Protein AF-A0A5N6XPJ0-F1 (afdb_monomer_lite)

Secondary structure (DSSP, 8-state):
--TT--------S-----------GGGHHHHHHHHHHHHHSTTSSS----HHHHHHHHHHHHHHHHHS-HHHHHHHHHHTHHHHSS---TT--HHHHHHHHHHHHHHHHHHHHHTTS--

Sequence (119 aa):
MPPSCPHAVFTPDDSLVVGGHFYTSAHLPSTLEGLSLLEEKQGISNESLEDSHYMTLAQILDSYDTVATPEEVKRAWATCYLFLDSPTKPQLPESRTIFINSLKDFNKRAAESFSQEPE

pLDDT: mean 87.57, std 10.41, range [47.31, 97.19]

Radius of gyration: 16.25 Å; chains: 1; bounding box: 34×29×54 Å

Structure (mmCIF, N/CA/C/O backbone):
data_AF-A0A5N6XPJ0-F1
#
_entry.id   AF-A0A5N6XPJ0-F1
#
loop_
_atom_site.group_PDB
_atom_site.id
_atom_site.type_symbol
_atom_site.label_atom_id
_atom_site.label_alt_id
_atom_site.label_comp_id
_atom_site.label_asym_id
_atom_site.label_entity_id
_atom_site.label_seq_id
_atom_site.pdbx_PDB_ins_code
_atom_site.Cartn_x
_atom_site.Cartn_y
_atom_site.Cartn_z
_atom_site.occupancy
_atom_site.B_iso_or_equiv
_atom_site.auth_seq_id
_atom_site.auth_comp_id
_atom_site.auth_asym_id
_atom_site.auth_atom_id
_atom_site.pdbx_PDB_model_num
ATOM 1 N N . MET A 1 1 ? 2.028 -8.821 -12.264 1.00 83.69 1 MET A N 1
ATOM 2 C CA . MET A 1 1 ? 2.788 -9.664 -11.315 1.00 83.69 1 MET A CA 1
ATOM 3 C C . MET A 1 1 ? 2.301 -9.370 -9.907 1.00 83.69 1 MET A C 1
ATOM 5 O O . MET A 1 1 ? 1.810 -8.263 -9.717 1.00 83.69 1 MET A O 1
ATOM 9 N N . PRO A 1 2 ? 2.386 -10.315 -8.953 1.00 85.19 2 PRO A N 1
ATOM 10 C CA . PRO A 1 2 ? 2.071 -10.024 -7.556 1.00 85.19 2 PRO A CA 1
ATOM 11 C C . PRO A 1 2 ? 2.960 -8.892 -7.015 1.00 85.19 2 PRO A C 1
ATOM 13 O O . PRO A 1 2 ? 4.103 -8.776 -7.478 1.00 85.19 2 PRO A O 1
ATOM 16 N N . PRO A 1 3 ? 2.479 -8.081 -6.053 1.00 86.25 3 PRO A N 1
ATOM 17 C CA . PRO A 1 3 ? 3.279 -7.011 -5.465 1.00 86.25 3 PRO A CA 1
ATOM 18 C C . PRO A 1 3 ? 4.608 -7.532 -4.922 1.00 86.25 3 PRO A C 1
ATOM 20 O O . PRO A 1 3 ? 4.655 -8.587 -4.290 1.00 86.25 3 PRO A O 1
ATOM 23 N N . SER A 1 4 ? 5.684 -6.800 -5.213 1.00 84.62 4 SER A N 1
ATOM 24 C CA . SER A 1 4 ? 7.039 -7.052 -4.698 1.00 84.62 4 SER A CA 1
ATOM 25 C C . SER A 1 4 ? 7.609 -8.447 -4.958 1.00 84.62 4 SER A C 1
ATOM 27 O O . SER A 1 4 ? 8.580 -8.848 -4.322 1.00 84.62 4 SER A O 1
ATOM 29 N N . CYS A 1 5 ? 7.054 -9.178 -5.927 1.00 87.19 5 CYS A N 1
ATOM 30 C CA . CYS A 1 5 ? 7.599 -10.449 -6.380 1.00 87.19 5 CYS A CA 1
ATOM 31 C C . CYS A 1 5 ? 8.977 -10.217 -7.034 1.00 87.19 5 CYS A C 1
ATOM 33 O O . CYS A 1 5 ? 9.035 -9.540 -8.068 1.00 87.19 5 CYS A O 1
ATOM 35 N N . PRO A 1 6 ? 10.084 -10.754 -6.479 1.00 86.62 6 PRO A N 1
ATOM 36 C CA . PRO A 1 6 ? 11.410 -10.572 -7.059 1.00 86.62 6 PRO A CA 1
ATOM 37 C C . PRO A 1 6 ? 11.478 -11.194 -8.451 1.00 86.62 6 PRO A C 1
ATOM 39 O O . PRO A 1 6 ? 11.100 -12.351 -8.639 1.00 86.62 6 PRO A O 1
ATOM 42 N N . HIS A 1 7 ? 11.971 -10.438 -9.427 1.00 87.50 7 HIS A N 1
ATOM 43 C CA . HIS A 1 7 ? 12.098 -10.924 -10.793 1.00 87.50 7 HIS A CA 1
ATOM 44 C C . HIS A 1 7 ? 13.226 -10.236 -11.549 1.00 87.50 7 HIS A C 1
ATOM 46 O O . HIS A 1 7 ? 13.592 -9.098 -11.271 1.00 87.50 7 HIS A O 1
ATOM 52 N N . ALA A 1 8 ? 13.754 -10.958 -12.532 1.00 89.62 8 ALA A N 1
ATOM 53 C CA . ALA A 1 8 ? 14.675 -10.453 -13.531 1.00 89.62 8 ALA A CA 1
ATOM 54 C C . ALA A 1 8 ? 14.126 -10.837 -14.904 1.00 89.62 8 ALA A C 1
ATOM 56 O O . ALA A 1 8 ? 13.594 -11.935 -15.079 1.00 89.62 8 ALA A O 1
ATOM 57 N N . VAL A 1 9 ? 14.240 -9.930 -15.867 1.00 90.31 9 VAL A N 1
ATOM 58 C CA . VAL A 1 9 ? 13.725 -10.135 -17.221 1.00 90.31 9 VAL A CA 1
ATOM 59 C C . VAL A 1 9 ? 14.901 -10.140 -18.181 1.00 90.31 9 VAL A C 1
ATOM 61 O O . VAL A 1 9 ? 15.694 -9.201 -18.206 1.00 90.31 9 VAL A O 1
ATOM 64 N N . PHE A 1 10 ? 15.011 -11.213 -18.959 1.00 94.12 10 PHE A N 1
ATOM 65 C CA . PHE A 1 10 ? 15.923 -11.303 -20.089 1.00 94.12 10 PHE A CA 1
ATOM 66 C C . PHE A 1 10 ? 15.104 -11.226 -21.375 1.00 94.12 10 PHE A C 1
ATOM 68 O O . PHE A 1 10 ? 14.153 -11.989 -21.545 1.00 94.12 10 PHE A O 1
ATOM 75 N N . THR A 1 11 ? 15.477 -10.308 -22.262 1.00 95.31 11 THR A N 1
ATOM 76 C CA . THR A 1 11 ? 14.783 -10.062 -23.529 1.00 95.31 11 THR A CA 1
ATOM 77 C C . THR A 1 11 ? 15.691 -10.535 -24.672 1.00 95.31 11 THR A C 1
ATOM 79 O O . THR A 1 11 ? 16.597 -9.792 -25.044 1.00 95.31 11 THR A O 1
ATOM 82 N N . PRO A 1 12 ? 15.532 -11.781 -25.171 1.00 96.25 12 PRO A N 1
ATOM 83 C CA . PRO A 1 12 ? 16.446 -12.370 -26.158 1.00 96.25 12 PRO A CA 1
ATOM 84 C C . PRO A 1 12 ? 16.291 -11.795 -27.572 1.00 96.25 12 PRO A C 1
ATOM 86 O O . PRO A 1 12 ? 17.259 -11.793 -28.326 1.00 96.25 12 PRO A O 1
ATOM 89 N N . ASP A 1 13 ? 15.096 -11.312 -27.910 1.00 97.19 13 ASP A N 1
ATOM 90 C CA . ASP A 1 13 ? 14.736 -10.791 -29.229 1.00 97.19 13 ASP A CA 1
ATOM 91 C C . ASP A 1 13 ? 14.239 -9.345 -29.116 1.00 97.19 13 ASP A C 1
ATOM 93 O O . ASP A 1 13 ? 13.647 -8.962 -28.099 1.00 97.19 13 ASP A O 1
ATOM 97 N N . ASP A 1 14 ? 14.409 -8.553 -30.178 1.00 96.19 14 ASP A N 1
ATOM 98 C CA . ASP A 1 14 ? 13.891 -7.184 -30.245 1.00 96.19 14 ASP A CA 1
ATOM 99 C C . ASP A 1 14 ? 12.383 -7.162 -29.956 1.00 96.19 14 ASP A C 1
ATOM 101 O O . ASP A 1 14 ? 11.572 -7.742 -30.680 1.00 96.19 14 ASP A O 1
ATOM 105 N N . SER A 1 15 ? 12.008 -6.491 -28.867 1.00 95.88 15 SER A N 1
ATOM 106 C CA . SER A 1 15 ? 10.651 -6.518 -28.322 1.00 95.88 15 SER A CA 1
ATOM 107 C C . SER A 1 15 ? 10.162 -5.111 -27.991 1.00 95.88 15 SER A C 1
ATOM 109 O O . SER A 1 15 ? 10.877 -4.324 -27.373 1.00 95.88 15 SER A O 1
ATOM 111 N N . LEU A 1 16 ? 8.908 -4.818 -28.341 1.00 96.31 16 LEU A N 1
ATOM 112 C CA . LEU A 1 16 ? 8.175 -3.647 -27.861 1.00 96.31 16 LEU A CA 1
ATOM 113 C C . LEU A 1 16 ? 7.101 -4.116 -26.876 1.00 96.31 16 LEU A C 1
ATOM 115 O O . LEU A 1 16 ? 6.235 -4.909 -27.239 1.00 96.31 16 LEU A O 1
ATOM 119 N N . VAL A 1 17 ? 7.150 -3.623 -25.638 1.00 92.31 17 VAL A N 1
ATOM 120 C CA . VAL A 1 17 ? 6.247 -4.045 -24.558 1.00 92.31 17 VAL A CA 1
ATOM 121 C C . VAL A 1 17 ? 5.530 -2.832 -23.977 1.00 92.31 17 VAL A C 1
ATOM 123 O O . VAL A 1 17 ? 6.143 -1.793 -23.746 1.00 92.31 17 VAL A O 1
ATOM 126 N N . VAL A 1 18 ? 4.230 -2.981 -23.717 1.00 92.56 18 VAL A N 1
ATOM 127 C CA . VAL A 1 18 ? 3.427 -2.016 -22.958 1.00 92.56 18 VAL A CA 1
ATOM 128 C C . VAL A 1 18 ? 3.098 -2.638 -21.609 1.00 92.56 18 VAL A C 1
ATOM 130 O O . VAL A 1 18 ? 2.592 -3.758 -21.545 1.00 92.56 18 VAL A O 1
ATOM 133 N N . GLY A 1 19 ? 3.392 -1.916 -20.533 1.00 89.12 19 GLY A N 1
ATOM 134 C CA . GLY A 1 19 ? 3.168 -2.365 -19.165 1.00 89.12 19 GLY A CA 1
ATOM 135 C C . GLY A 1 19 ? 2.770 -1.212 -18.253 1.00 89.12 19 GLY A C 1
ATOM 136 O O . GLY A 1 19 ? 2.790 -0.050 -18.654 1.00 89.12 19 GLY A O 1
ATOM 137 N N . GLY A 1 20 ? 2.397 -1.552 -17.023 1.00 85.81 20 GLY A N 1
ATOM 138 C CA . GLY A 1 20 ? 2.034 -0.589 -15.994 1.00 85.81 20 GLY A CA 1
ATOM 139 C C . GLY A 1 20 ? 1.938 -1.241 -14.620 1.00 85.81 20 GLY A C 1
ATOM 140 O O . GLY A 1 20 ? 2.041 -2.466 -14.481 1.00 85.81 20 GLY A O 1
ATOM 141 N N . HIS A 1 21 ? 1.745 -0.408 -13.605 1.00 84.75 21 HIS A N 1
ATOM 142 C CA . HIS A 1 21 ? 1.538 -0.826 -12.224 1.00 84.75 21 HIS A CA 1
ATOM 143 C C . HIS A 1 21 ? 0.125 -0.449 -11.792 1.00 84.75 21 HIS A C 1
ATOM 145 O O . HIS A 1 21 ? -0.424 0.565 -12.220 1.00 84.75 21 HIS A O 1
ATOM 151 N N . PHE A 1 22 ? -0.485 -1.300 -10.976 1.00 88.56 22 PHE A N 1
ATOM 152 C CA . PHE A 1 22 ? -1.781 -1.034 -10.374 1.00 88.56 22 PHE A CA 1
ATOM 153 C C . PHE A 1 22 ? -1.803 -1.620 -8.968 1.00 88.56 22 PHE A C 1
ATOM 155 O O . PHE A 1 22 ? -1.213 -2.669 -8.706 1.00 88.56 22 PHE A O 1
ATOM 162 N N . TYR A 1 23 ? -2.509 -0.938 -8.076 1.00 90.38 23 TYR A N 1
ATOM 163 C CA . TYR A 1 23 ? -2.687 -1.356 -6.694 1.00 90.38 23 TYR A CA 1
ATOM 164 C C . TYR A 1 23 ? -4.126 -1.813 -6.485 1.00 90.38 23 TYR A C 1
ATOM 166 O O . TYR A 1 23 ? -5.058 -1.292 -7.095 1.00 90.38 23 TYR A O 1
ATOM 174 N N . THR A 1 24 ? -4.309 -2.813 -5.629 1.00 90.50 24 THR A N 1
ATOM 175 C CA . THR A 1 24 ? -5.626 -3.390 -5.343 1.00 90.50 24 THR A CA 1
ATOM 176 C C . THR A 1 24 ? -5.766 -3.632 -3.856 1.00 90.50 24 THR A C 1
ATOM 178 O O . THR A 1 24 ? -4.813 -4.116 -3.242 1.00 90.50 24 THR A O 1
ATOM 181 N N . SER A 1 25 ? -6.966 -3.436 -3.312 1.00 90.88 25 SER A N 1
ATOM 182 C CA . SER A 1 25 ? -7.277 -3.751 -1.915 1.00 90.88 25 SER A CA 1
ATOM 183 C C . SER A 1 25 ? -6.897 -5.193 -1.555 1.00 90.88 25 SER A C 1
ATOM 185 O O . SER A 1 25 ? -6.199 -5.407 -0.574 1.00 90.88 25 SER A O 1
ATOM 187 N N . ALA A 1 26 ? -7.211 -6.177 -2.404 1.00 89.69 26 ALA A N 1
ATOM 188 C CA . ALA A 1 26 ? -6.922 -7.596 -2.144 1.00 89.69 26 ALA A CA 1
ATOM 189 C C . ALA A 1 26 ? -5.442 -7.916 -1.833 1.00 89.69 26 ALA A C 1
ATOM 191 O O . ALA A 1 26 ? -5.145 -8.928 -1.203 1.00 89.69 26 ALA A O 1
ATOM 192 N N . HIS A 1 27 ? -4.509 -7.058 -2.258 1.00 91.94 27 HIS A N 1
ATOM 193 C CA . HIS A 1 27 ? -3.077 -7.235 -2.023 1.00 91.94 27 HIS A CA 1
ATOM 194 C C . HIS A 1 27 ? -2.468 -6.122 -1.163 1.00 91.94 27 HIS A C 1
ATOM 196 O O . HIS A 1 27 ? -1.245 -5.967 -1.153 1.00 91.94 27 HIS A O 1
ATOM 202 N N . LEU A 1 28 ? -3.287 -5.340 -0.453 1.00 93.38 28 LEU A N 1
ATOM 203 C CA . LEU A 1 28 ? -2.813 -4.217 0.352 1.00 93.38 28 LEU A CA 1
ATOM 204 C C . LEU A 1 28 ? -1.730 -4.627 1.369 1.00 93.38 28 LEU A C 1
ATOM 206 O O . LEU A 1 28 ? -0.694 -3.969 1.366 1.00 93.38 28 LEU A O 1
ATOM 210 N N . PRO A 1 29 ? -1.862 -5.720 2.155 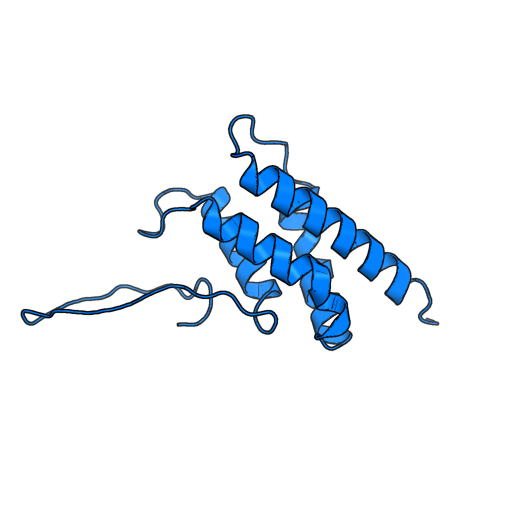1.00 92.19 29 PRO A N 1
ATOM 211 C CA . PRO A 1 29 ? -0.821 -6.102 3.116 1.00 92.19 29 PRO A CA 1
ATOM 212 C C . PRO A 1 29 ? 0.546 -6.339 2.456 1.00 92.19 29 PRO A C 1
ATOM 214 O O . PRO A 1 29 ? 1.533 -5.711 2.825 1.00 92.19 29 PRO A O 1
ATOM 217 N N . SER A 1 30 ? 0.599 -7.169 1.408 1.00 92.44 30 SER A N 1
ATOM 218 C CA . SER A 1 30 ? 1.849 -7.451 0.685 1.00 92.44 30 SER A CA 1
ATOM 219 C C . SER A 1 30 ? 2.397 -6.222 -0.041 1.00 92.44 30 SER A C 1
ATOM 221 O O . SER A 1 30 ? 3.606 -6.067 -0.189 1.00 92.44 30 SER A O 1
ATOM 223 N N . THR A 1 31 ? 1.516 -5.321 -0.478 1.00 94.06 31 THR A N 1
ATOM 224 C CA . THR A 1 31 ? 1.914 -4.039 -1.069 1.00 94.06 31 THR A CA 1
ATOM 225 C C . THR A 1 31 ? 2.584 -3.135 -0.035 1.00 94.06 31 THR A C 1
ATOM 227 O O . THR A 1 31 ? 3.594 -2.510 -0.344 1.00 94.06 31 THR A O 1
ATOM 230 N N . LEU A 1 32 ? 2.061 -3.082 1.194 1.00 94.06 32 LEU A N 1
ATOM 231 C CA . LEU A 1 32 ? 2.629 -2.304 2.298 1.00 94.06 32 LEU A CA 1
ATOM 232 C C . LEU A 1 32 ? 3.997 -2.851 2.737 1.00 94.06 32 LEU A C 1
ATOM 234 O O . LEU A 1 32 ? 4.939 -2.078 2.907 1.00 94.06 32 LEU A O 1
ATOM 238 N N . GLU A 1 33 ? 4.141 -4.172 2.849 1.00 92.44 33 GLU A N 1
ATOM 239 C CA . GLU A 1 33 ? 5.435 -4.826 3.108 1.00 92.44 33 GLU A CA 1
ATOM 240 C C . GLU A 1 33 ? 6.466 -4.475 2.026 1.00 92.44 33 GLU A C 1
ATOM 242 O O . GLU A 1 33 ? 7.594 -4.068 2.314 1.00 92.44 33 GLU A O 1
ATOM 247 N N . GLY A 1 34 ? 6.037 -4.571 0.770 1.00 91.12 34 GLY A N 1
ATOM 248 C CA . GLY A 1 34 ? 6.812 -4.210 -0.402 1.00 91.12 34 GLY A CA 1
ATOM 249 C C . GLY A 1 34 ? 7.285 -2.764 -0.427 1.00 91.12 34 GLY A C 1
ATOM 250 O O . GLY A 1 34 ? 8.466 -2.487 -0.648 1.00 91.12 34 GLY A O 1
ATOM 251 N N . LEU A 1 35 ? 6.359 -1.840 -0.177 1.00 91.25 35 LEU A N 1
ATOM 252 C CA . LEU A 1 35 ? 6.632 -0.409 -0.128 1.00 91.25 35 LEU A CA 1
ATOM 253 C C . LEU A 1 35 ? 7.646 -0.079 0.972 1.00 91.25 35 LEU A C 1
ATOM 255 O O . LEU A 1 35 ? 8.585 0.672 0.722 1.00 91.25 35 LEU A O 1
ATOM 259 N N . SER A 1 36 ? 7.498 -0.670 2.161 1.00 90.94 36 SER A N 1
ATOM 260 C CA . SER A 1 36 ? 8.439 -0.472 3.270 1.00 90.94 36 SER A CA 1
ATOM 261 C C . SER A 1 36 ? 9.865 -0.886 2.882 1.00 90.94 36 SER A C 1
ATOM 263 O O . SER A 1 36 ? 10.819 -0.131 3.091 1.00 90.94 36 SER A O 1
ATOM 265 N N . LEU A 1 37 ? 10.011 -2.037 2.215 1.00 88.50 37 LEU A N 1
ATOM 266 C CA . LEU A 1 37 ? 11.307 -2.506 1.724 1.00 88.50 37 LEU A CA 1
ATOM 267 C C . LEU A 1 37 ? 11.915 -1.550 0.684 1.00 88.50 37 LEU A C 1
ATOM 269 O O . LEU A 1 37 ? 13.108 -1.255 0.755 1.00 88.50 37 LEU A O 1
ATOM 273 N N . LEU A 1 38 ? 11.112 -1.046 -0.258 1.00 87.38 38 LEU A N 1
ATOM 274 C CA . LEU A 1 38 ? 11.568 -0.082 -1.269 1.00 87.38 38 LEU A CA 1
ATOM 275 C C . LEU A 1 38 ? 11.984 1.259 -0.643 1.00 87.38 38 LEU A C 1
ATOM 277 O O . LEU A 1 38 ? 12.991 1.841 -1.048 1.00 87.38 38 LEU A O 1
ATOM 281 N N . GLU A 1 39 ? 11.259 1.735 0.374 1.00 87.50 39 GLU A N 1
ATOM 282 C CA . GLU A 1 39 ? 11.632 2.938 1.127 1.00 87.50 39 GLU A CA 1
ATOM 283 C C . GLU A 1 39 ? 12.943 2.764 1.909 1.00 87.50 39 GLU A C 1
ATOM 285 O O . GLU A 1 39 ? 13.671 3.739 2.137 1.00 87.50 39 GLU A O 1
ATOM 290 N N . GLU A 1 40 ? 13.232 1.555 2.395 1.00 86.44 40 GLU A N 1
ATOM 291 C CA . GLU A 1 40 ? 14.454 1.252 3.142 1.00 86.44 40 GLU A CA 1
ATOM 292 C C . GLU A 1 40 ? 15.659 1.019 2.222 1.00 86.44 40 GLU A C 1
ATOM 294 O O . GLU A 1 40 ? 16.767 1.470 2.523 1.00 86.44 40 GLU A O 1
ATOM 299 N N . LYS A 1 41 ? 15.458 0.315 1.107 1.00 84.56 41 LYS A N 1
ATOM 300 C CA . LYS A 1 41 ? 16.520 -0.177 0.225 1.00 84.56 41 LYS A CA 1
ATOM 301 C C . LYS A 1 41 ? 16.391 0.416 -1.176 1.00 84.56 41 LYS A C 1
ATOM 303 O O . LYS A 1 41 ? 16.122 -0.288 -2.146 1.00 84.56 41 LYS A O 1
ATOM 308 N N . GLN A 1 42 ? 16.637 1.717 -1.298 1.00 76.12 42 GLN A N 1
ATOM 309 C CA . GLN A 1 42 ? 16.690 2.357 -2.613 1.00 76.12 42 GLN A CA 1
ATOM 310 C C . GLN A 1 42 ? 17.770 1.699 -3.492 1.00 76.12 42 GLN A C 1
ATOM 312 O O . GLN A 1 42 ? 18.895 1.479 -3.043 1.00 76.12 42 GLN A O 1
ATOM 317 N N . GLY A 1 43 ? 17.418 1.370 -4.739 1.00 77.38 43 GLY A N 1
ATOM 318 C CA . GLY A 1 43 ? 18.338 0.792 -5.727 1.00 77.38 43 GLY A CA 1
ATOM 319 C C . GLY A 1 43 ? 18.338 -0.737 -5.845 1.00 77.38 43 GLY A C 1
ATOM 320 O O . GLY A 1 43 ? 19.083 -1.261 -6.668 1.00 77.38 43 GLY A O 1
ATOM 321 N N . ILE A 1 44 ? 17.513 -1.465 -5.077 1.00 80.69 44 ILE A N 1
ATOM 322 C CA . ILE A 1 44 ? 17.316 -2.917 -5.296 1.00 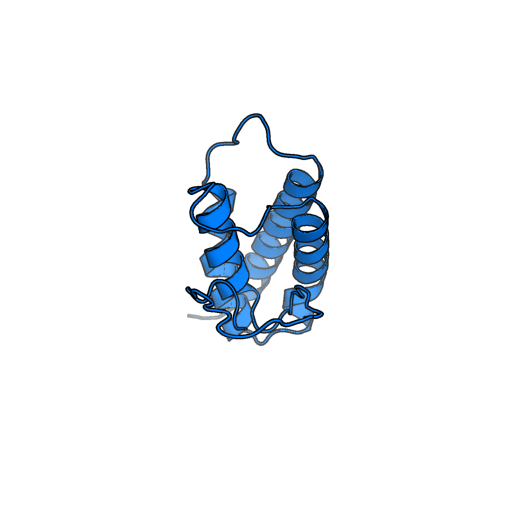80.69 44 ILE A CA 1
ATOM 323 C C . ILE A 1 44 ? 16.329 -3.222 -6.429 1.00 80.69 44 ILE A C 1
ATOM 325 O O . ILE A 1 44 ? 16.320 -4.329 -6.960 1.00 80.69 44 ILE A O 1
ATOM 329 N N . SER A 1 45 ? 15.477 -2.253 -6.760 1.00 79.88 45 SER A N 1
ATOM 330 C CA . SER A 1 45 ? 14.474 -2.331 -7.815 1.00 79.88 45 SER A CA 1
ATOM 331 C C . SER A 1 45 ? 14.741 -1.233 -8.836 1.00 79.88 45 SER A C 1
ATOM 333 O O . SER A 1 45 ? 15.194 -0.145 -8.478 1.00 79.88 45 SER A O 1
ATOM 335 N N . ASN A 1 46 ? 14.419 -1.517 -10.096 1.00 81.00 46 ASN A N 1
ATOM 336 C CA . ASN A 1 46 ? 14.369 -0.506 -11.152 1.00 81.00 46 ASN A CA 1
ATOM 337 C C . ASN A 1 46 ? 13.100 0.363 -11.053 1.00 81.00 46 ASN A C 1
ATOM 339 O O . ASN A 1 46 ? 12.941 1.302 -11.827 1.00 81.00 46 ASN A O 1
ATOM 343 N N . GLU A 1 47 ? 12.183 0.026 -10.142 1.00 79.12 47 GLU A N 1
ATOM 344 C CA . GLU A 1 47 ? 10.967 0.785 -9.872 1.00 79.12 47 GLU A CA 1
ATOM 345 C C . GLU A 1 47 ? 11.282 2.028 -9.032 1.00 79.12 47 GLU A C 1
ATOM 347 O O . GLU A 1 47 ? 11.865 1.942 -7.947 1.00 79.12 47 GLU A O 1
ATOM 352 N N . SER A 1 48 ? 10.871 3.189 -9.536 1.00 81.69 48 SER A N 1
ATOM 353 C CA . SER A 1 48 ? 10.936 4.454 -8.809 1.00 81.69 48 SER A CA 1
ATOM 354 C C . SER A 1 48 ? 9.722 4.599 -7.895 1.00 81.69 48 SER A C 1
ATOM 356 O O . SER A 1 48 ? 8.594 4.328 -8.299 1.00 81.69 48 SER A O 1
ATOM 358 N N . LEU A 1 49 ? 9.931 5.083 -6.670 1.00 85.50 49 LEU A N 1
ATOM 359 C CA . LEU A 1 49 ? 8.825 5.486 -5.802 1.00 85.50 49 LEU A CA 1
ATOM 360 C C . LEU A 1 49 ? 8.306 6.858 -6.238 1.00 85.50 49 LEU A C 1
ATOM 362 O O . LEU A 1 49 ? 8.945 7.877 -5.982 1.00 85.50 49 LEU A O 1
ATOM 366 N N . GLU A 1 50 ? 7.152 6.867 -6.899 1.00 88.38 50 GLU A N 1
ATOM 367 C CA . GLU A 1 50 ? 6.477 8.076 -7.36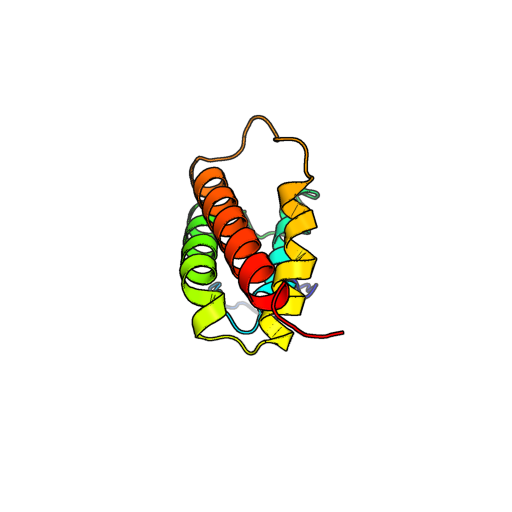4 1.00 88.38 50 GLU A CA 1
ATOM 368 C C . GLU A 1 50 ? 5.395 8.550 -6.384 1.00 88.38 50 GLU A C 1
ATOM 370 O O . GLU A 1 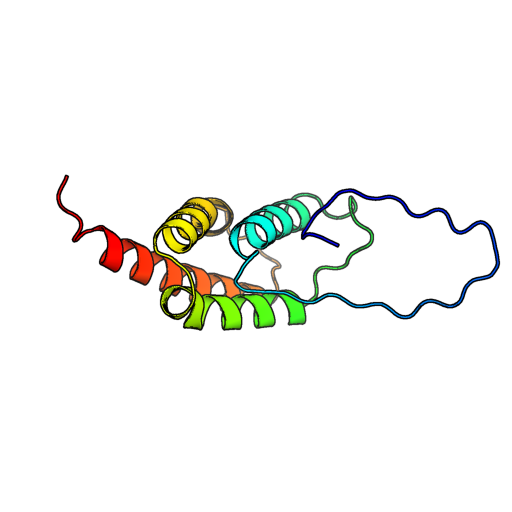50 ? 4.799 7.764 -5.645 1.00 88.38 50 GLU A O 1
ATOM 375 N N . ASP A 1 51 ? 5.075 9.846 -6.425 1.00 90.75 51 ASP A N 1
ATOM 376 C CA . ASP A 1 51 ? 4.005 10.442 -5.611 1.00 90.75 51 ASP A CA 1
ATOM 377 C C . ASP A 1 51 ? 2.637 9.792 -5.857 1.00 90.75 51 ASP A C 1
ATOM 379 O O . ASP A 1 51 ? 1.832 9.631 -4.935 1.00 90.75 51 ASP A O 1
ATOM 383 N N . SER A 1 52 ? 2.389 9.376 -7.099 1.00 91.25 52 SER A N 1
ATOM 384 C CA . SER A 1 52 ? 1.172 8.683 -7.527 1.00 91.25 52 SER A CA 1
ATOM 385 C C . SER A 1 52 ? 0.942 7.376 -6.755 1.00 91.25 52 SER A C 1
ATOM 387 O O . SER A 1 52 ? -0.208 7.027 -6.468 1.00 91.25 52 SER A O 1
ATOM 389 N N . HIS A 1 53 ? 2.015 6.682 -6.359 1.00 91.44 53 HIS A N 1
ATOM 390 C CA . HIS A 1 53 ? 1.943 5.435 -5.603 1.00 91.44 53 HIS A CA 1
ATOM 391 C C . HIS A 1 53 ? 1.37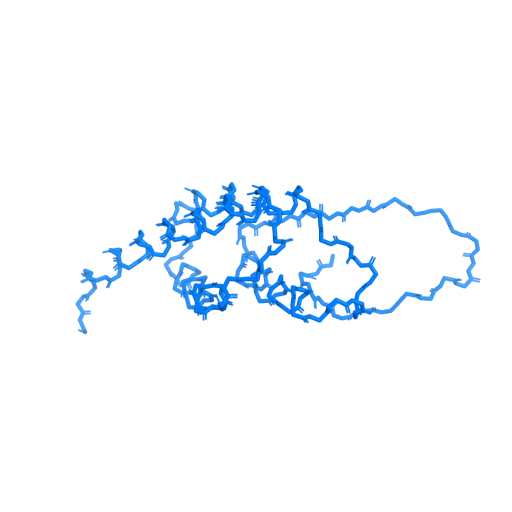7 5.682 -4.203 1.00 91.44 53 HIS A C 1
ATOM 393 O O . HIS A 1 53 ? 0.401 5.043 -3.809 1.00 91.44 53 HIS A O 1
ATOM 399 N N . TYR A 1 54 ? 1.911 6.673 -3.481 1.00 93.56 54 TYR A N 1
ATOM 400 C CA . TYR A 1 54 ? 1.415 7.040 -2.151 1.00 93.56 54 TYR A CA 1
ATOM 401 C C . TYR A 1 54 ? -0.035 7.525 -2.192 1.00 93.56 54 TYR A C 1
ATOM 403 O O . TYR A 1 54 ? -0.840 7.114 -1.357 1.00 93.56 54 TYR A O 1
ATOM 411 N N . MET A 1 55 ? -0.389 8.346 -3.185 1.00 94.69 55 MET A N 1
ATOM 412 C CA . MET A 1 55 ? -1.759 8.847 -3.339 1.00 94.69 55 MET A CA 1
ATOM 413 C C . MET A 1 55 ? -2.759 7.720 -3.610 1.00 94.69 55 MET A C 1
ATOM 415 O O . MET A 1 55 ? -3.834 7.694 -3.014 1.00 94.69 55 MET A O 1
ATOM 419 N N . THR A 1 56 ? -2.398 6.759 -4.464 1.00 94.44 56 THR A N 1
ATOM 420 C CA . THR A 1 56 ? -3.258 5.601 -4.749 1.00 94.44 56 THR A CA 1
ATOM 421 C C . THR A 1 56 ? -3.442 4.733 -3.506 1.00 94.44 56 THR A C 1
ATOM 423 O O . THR A 1 56 ? -4.551 4.296 -3.207 1.00 94.44 56 THR A O 1
ATOM 426 N N . LEU A 1 57 ? -2.373 4.503 -2.740 1.00 95.44 57 LEU A N 1
ATOM 427 C CA . LEU A 1 57 ? -2.447 3.712 -1.511 1.00 95.44 57 LEU A CA 1
ATOM 428 C C . LEU A 1 57 ? -3.254 4.408 -0.413 1.00 95.44 57 LEU A C 1
ATOM 430 O O . LEU A 1 57 ? -4.011 3.736 0.284 1.00 95.44 57 LEU A O 1
ATOM 434 N N . ALA A 1 58 ? -3.151 5.734 -0.295 1.00 95.88 58 ALA A N 1
ATOM 435 C CA . ALA A 1 58 ? -3.989 6.524 0.603 1.00 95.88 58 ALA A CA 1
ATOM 436 C C . ALA A 1 58 ? -5.483 6.326 0.284 1.00 95.88 58 ALA A C 1
ATOM 438 O O . ALA A 1 58 ? -6.264 5.977 1.164 1.00 95.88 58 ALA A O 1
ATOM 439 N N . GLN A 1 59 ? -5.858 6.419 -0.996 1.00 95.06 59 GLN A N 1
ATOM 440 C CA . GLN A 1 59 ? -7.239 6.198 -1.444 1.00 95.06 59 GLN A CA 1
ATOM 441 C C . GLN A 1 59 ? -7.742 4.775 -1.162 1.00 95.06 59 GLN A C 1
ATOM 443 O O . GLN A 1 59 ? -8.904 4.583 -0.803 1.00 95.06 59 GLN A O 1
ATOM 448 N N . ILE A 1 60 ? -6.879 3.764 -1.316 1.00 95.50 60 ILE A N 1
ATOM 449 C CA . ILE A 1 60 ? -7.228 2.381 -0.968 1.00 95.50 60 ILE A CA 1
ATOM 450 C C . ILE A 1 60 ? -7.483 2.268 0.541 1.00 95.50 60 ILE A C 1
ATOM 452 O O . ILE A 1 60 ? -8.488 1.684 0.943 1.00 95.50 60 ILE A O 1
ATOM 456 N N . LEU A 1 61 ? -6.612 2.850 1.371 1.00 95.88 61 LEU A N 1
ATOM 457 C CA . LEU A 1 61 ? -6.735 2.834 2.833 1.00 95.88 61 LEU A CA 1
ATOM 458 C C . LEU A 1 61 ? -8.009 3.518 3.338 1.00 95.88 61 LEU A C 1
ATOM 460 O O . LEU A 1 61 ? -8.576 3.068 4.332 1.00 95.88 61 LEU A O 1
ATOM 464 N N . ASP A 1 62 ? -8.492 4.559 2.660 1.00 94.31 62 ASP A N 1
ATOM 465 C CA . ASP A 1 62 ? -9.694 5.299 3.067 1.00 94.31 62 ASP A CA 1
ATOM 466 C C . ASP A 1 62 ? -10.973 4.444 3.040 1.00 94.31 62 ASP A C 1
ATOM 468 O O . ASP A 1 62 ? -11.924 4.736 3.762 1.00 94.31 62 ASP A O 1
ATOM 472 N N . SER A 1 63 ? -11.001 3.375 2.236 1.00 92.00 63 SER A N 1
ATOM 473 C CA . SER A 1 63 ? -12.177 2.504 2.069 1.00 92.00 63 SER A CA 1
ATOM 474 C C . SER A 1 63 ? -11.912 1.023 2.353 1.00 92.00 63 SER A C 1
ATOM 476 O O . SER A 1 63 ? -12.826 0.205 2.239 1.00 92.00 63 SER A O 1
ATOM 478 N N . TYR A 1 64 ? -10.689 0.658 2.740 1.00 94.00 64 TYR A N 1
ATOM 479 C CA . TYR A 1 64 ? -10.255 -0.735 2.840 1.00 94.00 64 TYR A CA 1
ATOM 480 C C . TYR A 1 64 ? -11.121 -1.583 3.781 1.00 94.00 64 TYR A C 1
ATOM 482 O O . TYR A 1 64 ? -11.564 -2.666 3.405 1.00 94.00 64 TYR A O 1
ATOM 490 N N . ASP A 1 65 ? -11.424 -1.067 4.972 1.00 91.19 65 ASP A N 1
ATOM 491 C CA . ASP A 1 65 ? -12.245 -1.738 5.986 1.00 91.19 65 ASP A CA 1
ATOM 492 C C . ASP A 1 65 ? -13.697 -1.985 5.543 1.00 91.19 65 ASP A C 1
ATOM 494 O O . ASP A 1 65 ? -14.367 -2.851 6.095 1.00 91.19 65 ASP A O 1
ATOM 498 N N . THR A 1 66 ? -14.173 -1.287 4.506 1.00 89.62 66 THR A N 1
ATOM 499 C CA . THR A 1 66 ? -15.526 -1.478 3.955 1.00 89.62 66 THR A CA 1
ATOM 500 C C . THR A 1 66 ? -15.616 -2.571 2.892 1.00 89.62 66 THR A C 1
ATOM 502 O O . THR A 1 66 ? -16.711 -3.053 2.602 1.00 89.62 66 THR A O 1
ATOM 505 N N . VAL A 1 67 ? -14.484 -2.954 2.292 1.00 90.69 67 VAL A N 1
ATOM 506 C CA . VAL A 1 67 ? -14.434 -3.898 1.162 1.00 90.69 67 VAL A CA 1
ATOM 507 C C . VAL A 1 67 ? -13.686 -5.188 1.485 1.00 90.69 67 VAL A C 1
ATOM 509 O O . VAL A 1 67 ? -13.879 -6.185 0.792 1.00 90.69 67 VAL A O 1
ATOM 512 N N . ALA A 1 68 ? -12.828 -5.173 2.505 1.00 92.00 68 ALA A N 1
ATOM 513 C CA . ALA A 1 68 ? -12.022 -6.312 2.915 1.00 92.00 68 ALA A CA 1
ATOM 514 C C . ALA A 1 68 ? -12.730 -7.158 3.984 1.00 92.00 68 ALA A C 1
ATOM 516 O O . ALA A 1 68 ? -13.529 -6.667 4.781 1.00 92.00 68 ALA A O 1
ATOM 517 N N . THR A 1 69 ? -12.408 -8.447 4.021 1.00 92.38 69 THR A N 1
ATOM 518 C CA . THR A 1 69 ? -12.842 -9.348 5.097 1.00 92.38 69 THR A CA 1
ATOM 519 C C . THR A 1 69 ? -12.166 -8.989 6.429 1.00 92.38 69 THR A C 1
ATOM 521 O O . THR A 1 69 ? -11.063 -8.434 6.424 1.00 92.38 69 THR A O 1
ATOM 524 N N . PRO A 1 70 ? -12.754 -9.330 7.591 1.00 92.56 70 PRO A N 1
ATOM 525 C CA . PRO A 1 70 ? -12.135 -9.066 8.893 1.00 92.56 70 PRO A CA 1
ATOM 526 C C . PRO A 1 70 ? -10.695 -9.592 9.010 1.00 92.56 70 PRO A C 1
ATOM 528 O O . PRO A 1 70 ? -9.819 -8.910 9.534 1.00 92.56 70 PRO A O 1
ATOM 531 N N . GLU A 1 71 ? -10.409 -10.770 8.462 1.00 91.38 71 GLU A N 1
ATOM 532 C CA . GLU A 1 71 ? -9.085 -11.395 8.433 1.00 91.38 71 GLU A CA 1
ATOM 533 C C . GLU A 1 71 ? -8.093 -10.611 7.560 1.00 91.38 71 GLU A C 1
ATOM 535 O O . GLU A 1 71 ? -6.907 -10.505 7.880 1.00 91.38 71 GLU A O 1
ATOM 540 N N . GLU A 1 72 ? -8.559 -10.037 6.452 1.00 91.62 72 GLU A N 1
ATOM 541 C CA . GLU A 1 72 ? -7.772 -9.137 5.604 1.00 91.62 72 GLU A CA 1
ATOM 542 C C . GLU A 1 72 ? -7.508 -7.789 6.276 1.00 91.62 72 GLU A C 1
ATOM 544 O O . GLU A 1 72 ? -6.404 -7.253 6.132 1.00 91.62 72 GLU A O 1
ATOM 549 N N . VAL A 1 73 ? -8.470 -7.264 7.042 1.00 93.69 73 VAL A N 1
ATOM 550 C CA . VAL A 1 73 ? -8.277 -6.066 7.871 1.00 93.69 73 VAL A CA 1
ATOM 551 C C . VAL A 1 73 ? -7.263 -6.342 8.974 1.00 93.69 73 VAL A C 1
ATOM 553 O O . VAL A 1 73 ? -6.326 -5.562 9.115 1.00 93.69 73 VAL A O 1
ATOM 556 N N . LYS A 1 74 ? -7.359 -7.472 9.689 1.00 93.31 74 LYS A N 1
ATOM 557 C CA . LYS A 1 74 ? -6.375 -7.876 10.711 1.00 93.31 74 LYS A CA 1
ATOM 558 C C . LYS A 1 74 ? -4.964 -7.977 10.129 1.00 93.31 74 LYS A C 1
ATOM 560 O O . LYS A 1 74 ? -4.021 -7.463 10.726 1.00 93.31 74 LYS A O 1
ATOM 565 N N . ARG A 1 75 ? -4.809 -8.580 8.943 1.00 92.19 75 ARG A N 1
ATOM 566 C CA . ARG A 1 75 ? -3.506 -8.664 8.258 1.00 92.19 75 ARG A CA 1
ATOM 567 C C . ARG A 1 75 ? -2.960 -7.294 7.866 1.00 92.19 75 ARG A C 1
ATOM 569 O O . ARG A 1 75 ? -1.808 -7.011 8.166 1.00 92.19 75 ARG A O 1
ATOM 576 N N . ALA A 1 76 ? -3.764 -6.439 7.232 1.00 93.56 76 ALA A N 1
ATOM 577 C CA . ALA A 1 76 ? -3.320 -5.090 6.871 1.00 93.56 76 ALA A CA 1
ATOM 578 C C . ALA A 1 76 ? -2.979 -4.262 8.118 1.00 93.56 76 ALA A C 1
ATOM 580 O O . ALA A 1 76 ? -1.950 -3.592 8.160 1.00 93.56 76 ALA A O 1
ATOM 581 N N . TRP A 1 77 ? -3.795 -4.365 9.166 1.00 94.88 77 TRP A N 1
ATOM 582 C CA . TRP A 1 77 ? -3.567 -3.687 10.435 1.00 94.88 77 TRP A CA 1
ATOM 583 C C . TRP A 1 77 ? -2.241 -4.110 11.076 1.00 94.88 77 TRP A C 1
ATOM 585 O O . TRP A 1 77 ? -1.446 -3.258 11.472 1.00 94.88 77 TRP A O 1
ATOM 595 N N . ALA A 1 78 ? -1.938 -5.411 11.060 1.00 92.69 78 ALA A N 1
ATOM 596 C CA . ALA A 1 78 ? -0.662 -5.943 11.521 1.00 92.69 78 ALA A CA 1
ATOM 597 C C . ALA A 1 78 ? 0.546 -5.460 10.701 1.00 92.69 78 ALA A C 1
ATOM 599 O O . ALA A 1 78 ? 1.660 -5.615 11.174 1.00 92.69 78 ALA A O 1
ATOM 600 N N . THR A 1 79 ? 0.369 -4.865 9.516 1.00 92.62 79 THR A N 1
ATOM 601 C CA . THR A 1 79 ? 1.472 -4.273 8.731 1.00 92.62 79 THR A CA 1
ATOM 602 C C . THR A 1 79 ? 1.677 -2.778 8.994 1.00 92.62 79 THR A C 1
ATOM 604 O O . THR A 1 79 ? 2.708 -2.227 8.610 1.00 92.62 79 THR A O 1
ATOM 607 N N . CYS A 1 80 ? 0.757 -2.103 9.696 1.00 92.19 80 CYS A N 1
ATOM 608 C CA . CYS A 1 80 ? 0.848 -0.660 9.953 1.00 92.19 80 CYS A CA 1
ATOM 609 C C . CYS A 1 80 ? 2.120 -0.259 10.726 1.00 92.19 80 CYS A C 1
ATOM 611 O O . CYS A 1 80 ? 2.663 0.822 10.482 1.00 92.19 80 CYS A O 1
ATOM 613 N N . TYR A 1 81 ? 2.629 -1.122 11.618 1.00 90.81 81 TYR A N 1
ATOM 614 C CA . TYR A 1 81 ? 3.832 -0.834 12.418 1.00 90.81 81 TYR A CA 1
ATOM 615 C C . TYR A 1 81 ? 5.062 -0.526 11.552 1.00 90.81 81 TYR A C 1
ATOM 617 O O . TYR A 1 81 ? 5.903 0.278 11.951 1.00 90.81 81 TYR A O 1
ATOM 625 N N . LEU A 1 82 ? 5.132 -1.092 10.337 1.00 90.94 82 LEU A N 1
ATOM 626 C CA . LEU A 1 82 ? 6.234 -0.876 9.393 1.00 90.94 82 LEU A CA 1
ATOM 627 C C . LEU A 1 82 ? 6.454 0.609 9.073 1.00 90.94 82 LEU A C 1
ATOM 629 O O . LEU A 1 82 ? 7.573 1.022 8.776 1.00 90.94 82 LEU A O 1
ATOM 633 N N . PHE A 1 83 ? 5.392 1.411 9.147 1.00 90.38 83 PHE A N 1
ATOM 634 C CA . PHE A 1 83 ? 5.420 2.830 8.809 1.00 90.38 83 PHE A CA 1
ATOM 635 C C . PHE A 1 83 ? 5.232 3.736 10.024 1.00 90.38 83 PHE A C 1
ATOM 637 O O . PHE A 1 83 ? 5.810 4.821 10.057 1.00 90.38 83 PHE A O 1
ATOM 644 N N . LEU A 1 84 ? 4.418 3.318 11.000 1.00 86.62 84 LEU A N 1
ATOM 645 C CA . LEU A 1 84 ? 4.064 4.148 12.155 1.00 86.62 84 LEU A CA 1
ATOM 646 C C . LEU A 1 84 ? 5.189 4.248 13.194 1.00 86.62 84 LEU A C 1
ATOM 648 O O . LEU A 1 84 ? 5.310 5.292 13.833 1.00 86.62 84 LEU A O 1
ATOM 652 N N . ASP A 1 85 ? 6.041 3.224 13.299 1.00 77.19 85 ASP A N 1
ATOM 653 C CA . ASP A 1 85 ? 7.172 3.197 14.239 1.00 77.19 85 ASP A CA 1
ATOM 654 C C . ASP A 1 85 ? 8.491 3.668 13.600 1.00 77.19 85 ASP A C 1
ATOM 656 O O . ASP A 1 85 ? 9.535 3.734 14.254 1.00 77.19 85 ASP A O 1
ATOM 660 N N . SER A 1 86 ? 8.470 4.002 12.307 1.00 67.38 86 SER A N 1
ATOM 661 C CA . SER A 1 86 ? 9.666 4.416 11.578 1.00 67.38 86 SER A CA 1
ATOM 662 C C . SER A 1 86 ? 10.019 5.876 11.901 1.00 67.38 86 SER A C 1
ATOM 664 O O . SER A 1 86 ? 9.148 6.747 11.797 1.00 67.38 86 SER A O 1
ATOM 666 N N . PRO A 1 87 ? 11.278 6.198 12.266 1.00 61.84 87 PRO A N 1
ATOM 667 C CA . PRO A 1 87 ? 11.685 7.579 12.492 1.00 61.84 87 PRO A CA 1
ATOM 668 C C . PRO A 1 87 ? 11.450 8.402 11.224 1.00 61.84 87 PRO A C 1
ATOM 670 O O . PRO A 1 87 ? 11.826 7.995 10.123 1.00 61.84 87 PRO A O 1
ATOM 673 N N . THR A 1 88 ? 10.821 9.568 11.382 1.00 56.47 88 THR A N 1
ATOM 674 C CA . THR A 1 88 ? 10.456 10.465 10.282 1.00 56.47 88 THR A CA 1
ATOM 675 C C . THR A 1 88 ? 11.694 10.780 9.440 1.00 56.47 88 THR A C 1
ATOM 677 O O . THR A 1 88 ? 12.565 11.536 9.873 1.00 56.47 88 THR A O 1
ATOM 680 N N . LYS A 1 89 ? 11.810 10.190 8.241 1.00 60.44 89 LYS A N 1
ATOM 681 C CA . LYS A 1 89 ? 12.931 10.498 7.343 1.00 60.44 89 LYS A CA 1
ATOM 682 C C . LYS A 1 89 ? 12.727 11.931 6.813 1.00 60.44 89 LYS A C 1
ATOM 684 O O . LYS A 1 89 ? 11.677 12.210 6.237 1.00 60.44 89 LYS A O 1
ATOM 689 N N . PRO A 1 90 ? 13.690 12.851 6.991 1.00 53.38 90 PRO A N 1
ATOM 690 C CA . PRO A 1 90 ? 13.476 14.296 6.839 1.00 53.38 90 PRO A CA 1
ATOM 691 C C . PRO A 1 90 ? 13.292 14.819 5.397 1.00 53.38 90 PRO A C 1
ATOM 693 O O . PRO A 1 90 ? 13.297 16.029 5.199 1.00 53.38 90 PRO A O 1
ATOM 696 N N . GLN A 1 91 ? 13.132 13.959 4.385 1.00 58.19 91 GLN A N 1
ATOM 697 C CA . GLN A 1 91 ? 13.028 14.365 2.969 1.00 58.19 91 GLN A CA 1
ATOM 698 C C . GLN A 1 91 ? 11.942 13.618 2.190 1.00 58.19 91 GLN A C 1
ATOM 700 O O . GLN A 1 91 ? 12.080 13.364 0.996 1.00 58.19 91 GLN A O 1
ATOM 705 N N . LEU A 1 92 ? 10.871 13.208 2.858 1.00 67.25 92 LEU A N 1
ATOM 706 C CA . LEU A 1 92 ? 9.806 12.488 2.177 1.00 67.25 92 LEU A CA 1
ATOM 707 C C . LEU A 1 92 ? 8.786 13.454 1.550 1.00 67.25 92 LEU A C 1
ATOM 709 O O . LEU A 1 92 ? 8.478 14.481 2.160 1.00 67.25 92 LEU A O 1
ATOM 713 N N . PRO A 1 93 ? 8.273 13.143 0.347 1.00 81.12 93 PRO A N 1
ATOM 714 C CA . PRO A 1 93 ? 7.345 14.006 -0.375 1.00 81.12 93 PRO A CA 1
ATOM 715 C C . PRO A 1 93 ? 6.012 14.186 0.369 1.00 81.12 93 PRO A C 1
ATOM 717 O O . PRO A 1 93 ? 5.622 13.366 1.206 1.00 81.12 93 PRO A O 1
ATOM 720 N N . GLU A 1 94 ? 5.287 15.262 0.048 1.00 89.19 94 GLU A N 1
ATOM 721 C CA . GLU A 1 94 ? 3.964 15.577 0.615 1.00 89.19 94 GLU A CA 1
ATOM 722 C C . GLU A 1 94 ? 2.981 14.404 0.463 1.00 89.19 94 GLU A C 1
ATOM 724 O O . GLU A 1 94 ? 2.262 14.062 1.404 1.00 89.19 94 GLU A O 1
ATOM 729 N N . SER A 1 95 ? 3.041 13.718 -0.680 1.00 91.75 95 SER A N 1
ATOM 730 C CA . SER A 1 95 ? 2.282 12.505 -1.002 1.00 91.75 95 SER A CA 1
ATOM 731 C C . SER A 1 95 ? 2.428 11.411 0.065 1.00 91.75 95 SER A C 1
ATOM 733 O O . SER A 1 95 ? 1.441 10.798 0.478 1.00 91.75 95 SER A O 1
ATOM 735 N N . ARG A 1 96 ? 3.636 11.212 0.607 1.00 90.94 96 ARG A N 1
ATOM 736 C CA . ARG A 1 96 ? 3.863 10.245 1.683 1.00 90.94 96 ARG A CA 1
ATOM 737 C C . ARG A 1 96 ? 3.248 10.703 2.999 1.00 90.94 96 ARG A C 1
ATOM 739 O O . ARG A 1 96 ? 2.771 9.870 3.762 1.00 90.94 96 ARG A O 1
ATOM 746 N N . THR A 1 97 ? 3.234 12.002 3.287 1.00 90.94 97 THR A N 1
ATOM 747 C CA . THR A 1 97 ? 2.551 12.521 4.486 1.00 90.94 97 THR A CA 1
ATOM 748 C C . THR A 1 97 ? 1.054 12.228 4.422 1.00 90.94 97 THR A C 1
ATOM 750 O O . THR A 1 97 ? 0.484 11.768 5.411 1.00 90.94 97 THR A O 1
ATOM 753 N N . ILE A 1 98 ? 0.438 12.421 3.252 1.00 94.19 98 ILE A N 1
ATOM 754 C CA . ILE A 1 98 ? -0.969 12.073 3.006 1.00 94.19 98 ILE A CA 1
ATOM 755 C C . ILE A 1 98 ? -1.191 10.577 3.251 1.00 94.19 98 ILE A C 1
ATOM 757 O O . ILE A 1 98 ? -2.053 10.211 4.046 1.00 94.19 98 ILE A O 1
ATOM 761 N N . PHE A 1 99 ? -0.352 9.723 2.663 1.00 94.94 99 PHE A N 1
ATOM 762 C CA . PHE A 1 99 ? -0.398 8.278 2.889 1.00 94.94 99 PHE A CA 1
ATOM 763 C C . PHE A 1 99 ? -0.287 7.895 4.374 1.00 94.94 99 PHE A C 1
ATOM 765 O O . PHE A 1 99 ? -1.092 7.105 4.862 1.00 94.94 99 PHE A O 1
ATOM 772 N N . ILE A 1 100 ? 0.660 8.474 5.119 1.00 93.81 100 ILE A N 1
ATOM 773 C CA . ILE A 1 100 ? 0.824 8.196 6.554 1.00 93.81 100 ILE A CA 1
ATOM 774 C C . ILE A 1 100 ? -0.409 8.629 7.354 1.00 93.81 100 ILE A C 1
ATOM 776 O O . ILE A 1 100 ? -0.773 7.949 8.313 1.00 93.81 100 ILE A O 1
ATOM 780 N N . ASN A 1 101 ? -1.060 9.732 6.984 1.00 94.19 101 ASN A N 1
ATOM 781 C CA . ASN A 1 101 ? -2.294 10.162 7.637 1.00 94.19 101 ASN A CA 1
ATOM 782 C C . ASN A 1 101 ? -3.438 9.172 7.372 1.00 94.19 101 ASN A C 1
ATOM 784 O O . ASN A 1 101 ? -4.028 8.689 8.337 1.00 94.19 101 ASN A O 1
ATOM 788 N N . SER A 1 102 ? -3.664 8.764 6.118 1.00 96.38 102 SER A N 1
ATOM 789 C CA . SER A 1 102 ? -4.650 7.716 5.798 1.00 96.38 102 SER A CA 1
ATOM 790 C C . SER A 1 102 ? -4.334 6.392 6.506 1.00 96.38 102 SER A C 1
ATOM 792 O O . SER A 1 102 ? -5.240 5.718 6.992 1.00 96.38 102 SER A O 1
ATOM 794 N N . LEU A 1 103 ? -3.052 6.029 6.642 1.00 95.62 103 LEU A N 1
ATOM 795 C CA . LEU A 1 103 ? -2.629 4.829 7.369 1.00 95.62 103 LEU A CA 1
ATOM 796 C C . LEU A 1 103 ? -2.928 4.925 8.873 1.00 95.62 103 LEU A C 1
ATOM 798 O O . LEU A 1 103 ? -3.367 3.947 9.476 1.00 95.62 103 LEU A O 1
ATOM 802 N N . LYS A 1 104 ? -2.722 6.096 9.490 1.00 95.12 104 LYS A N 1
ATOM 803 C CA . LYS A 1 104 ? -3.088 6.349 10.895 1.00 95.12 104 LYS A CA 1
ATOM 804 C C . LYS A 1 104 ? -4.595 6.267 11.104 1.00 95.12 104 LYS A C 1
ATOM 806 O O . LYS A 1 104 ? -5.033 5.656 12.080 1.00 95.12 104 LYS A O 1
ATOM 811 N N . ASP A 1 105 ? -5.369 6.844 10.191 1.00 95.75 105 ASP A N 1
ATOM 812 C CA . ASP A 1 105 ? -6.827 6.806 10.249 1.00 95.75 105 ASP A CA 1
ATOM 813 C C . ASP A 1 105 ? -7.342 5.371 10.096 1.00 95.75 105 ASP A C 1
ATOM 815 O O . ASP A 1 105 ? -8.159 4.926 10.903 1.00 95.75 105 ASP A O 1
ATOM 819 N N . PHE A 1 106 ? -6.804 4.610 9.139 1.00 96.06 106 PHE A N 1
ATOM 820 C CA . PHE A 1 106 ? -7.084 3.180 8.995 1.00 96.06 106 PHE A CA 1
ATOM 821 C C . PHE A 1 106 ? -6.730 2.394 10.268 1.00 96.06 106 PHE A C 1
ATOM 823 O O . PHE A 1 106 ? -7.560 1.646 10.780 1.00 96.06 106 PHE A O 1
ATOM 830 N N . ASN A 1 107 ? -5.532 2.602 10.824 1.00 94.75 107 ASN A N 1
ATOM 831 C CA . ASN A 1 107 ? -5.078 1.942 12.050 1.00 94.75 107 ASN A CA 1
ATOM 832 C C . ASN A 1 107 ? -6.029 2.197 13.230 1.00 94.75 107 ASN A C 1
ATOM 834 O O . ASN A 1 107 ? -6.319 1.285 14.002 1.00 94.75 107 ASN A O 1
ATOM 838 N N . LYS A 1 108 ? -6.549 3.423 13.352 1.00 94.44 108 LYS A N 1
ATOM 839 C CA . LYS A 1 108 ? -7.544 3.774 14.367 1.00 94.44 108 LYS A CA 1
ATOM 840 C C . LYS A 1 108 ? -8.872 3.043 14.141 1.00 94.44 108 LYS A C 1
ATOM 842 O O . LYS A 1 108 ? -9.379 2.436 15.081 1.00 94.44 108 LYS A O 1
ATOM 847 N N . ARG A 1 109 ? -9.409 3.051 12.913 1.00 94.62 109 ARG A N 1
ATOM 848 C CA . ARG A 1 109 ? -10.671 2.354 12.584 1.00 94.62 109 ARG A CA 1
ATOM 849 C C . ARG A 1 109 ? -10.575 0.846 12.818 1.00 94.62 109 ARG A C 1
ATOM 851 O O . ARG A 1 109 ? -11.496 0.247 13.375 1.00 94.62 109 ARG A O 1
ATOM 858 N N . ALA A 1 110 ? -9.451 0.235 12.444 1.00 92.75 110 ALA A N 1
ATOM 859 C CA . ALA A 1 110 ? -9.194 -1.182 12.683 1.00 92.75 110 ALA A CA 1
ATOM 860 C C . ALA A 1 110 ? -9.138 -1.497 14.188 1.00 92.75 110 ALA A C 1
ATOM 862 O O . ALA A 1 110 ? -9.802 -2.427 14.644 1.00 92.75 110 ALA A O 1
ATOM 863 N N . ALA A 1 111 ? -8.425 -0.682 14.974 1.00 91.50 111 ALA A N 1
ATOM 864 C CA . ALA A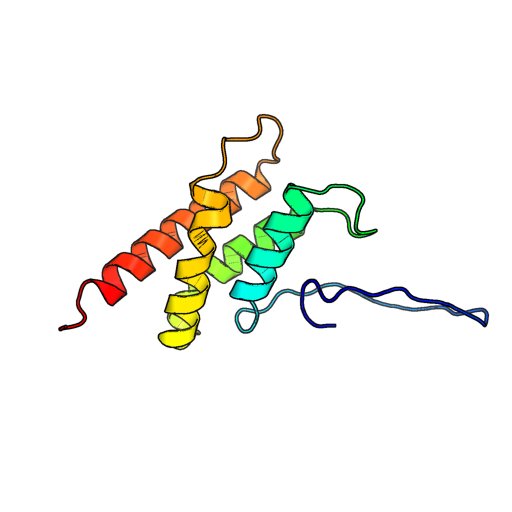 1 111 ? -8.359 -0.846 16.424 1.00 91.50 111 ALA A CA 1
ATOM 865 C C . ALA A 1 111 ? -9.744 -0.741 17.086 1.00 91.50 111 ALA A C 1
ATOM 867 O O . ALA A 1 111 ? -10.082 -1.567 17.931 1.00 91.50 111 ALA A O 1
ATOM 868 N N . GLU A 1 112 ? -10.567 0.232 16.684 1.00 90.94 112 GLU A N 1
ATOM 869 C CA . GLU A 1 112 ? -11.939 0.394 17.188 1.00 90.94 112 GLU A CA 1
ATOM 870 C C . GLU A 1 112 ? -12.831 -0.807 16.835 1.00 90.94 112 GLU A C 1
ATOM 872 O O . GLU A 1 112 ? -13.591 -1.273 17.684 1.00 90.94 112 GLU A O 1
ATOM 877 N N . SER A 1 113 ? -12.692 -1.345 15.620 1.00 87.69 113 SER A N 1
ATOM 878 C CA . SER A 1 113 ? -13.483 -2.483 15.132 1.00 87.69 113 SER A CA 1
ATOM 879 C C . SER A 1 113 ? -13.190 -3.780 15.892 1.00 87.69 113 SER A C 1
ATOM 881 O O . SER A 1 113 ? -14.111 -4.541 16.179 1.00 87.69 113 SER A O 1
ATOM 883 N N . PHE A 1 114 ? -11.927 -4.023 16.260 1.00 87.00 114 PHE A N 1
ATOM 884 C CA . PHE A 1 114 ? -11.515 -5.262 16.935 1.00 87.00 114 PHE A CA 1
ATOM 885 C C . PHE A 1 114 ? -11.409 -5.155 18.460 1.00 87.00 114 PHE A C 1
ATOM 887 O O . PHE A 1 114 ? -11.364 -6.177 19.133 1.00 87.00 114 PHE A O 1
ATOM 894 N N . SER A 1 115 ? -11.457 -3.950 19.039 1.00 78.88 115 SER A N 1
ATOM 895 C CA . SER A 1 115 ? -11.559 -3.772 20.502 1.00 78.88 115 SER A CA 1
ATOM 896 C C . SER A 1 115 ? -12.912 -4.223 21.078 1.00 78.88 115 SER A C 1
ATOM 898 O O . SER A 1 115 ? -13.079 -4.264 22.294 1.00 78.88 115 SER A O 1
ATOM 900 N N . GLN A 1 116 ? -13.891 -4.509 20.215 1.00 65.44 116 GLN A N 1
ATOM 901 C CA . GLN A 1 116 ? -15.237 -4.964 20.576 1.00 65.44 116 GLN A CA 1
ATOM 902 C C . GLN A 1 116 ? -15.411 -6.496 20.452 1.00 65.44 116 GLN A C 1
ATOM 904 O O . GLN A 1 116 ? -16.503 -6.994 20.722 1.00 65.44 116 GLN A O 1
ATOM 909 N N . GLU A 1 117 ? -14.383 -7.253 20.036 1.00 57.50 117 GLU A N 1
ATOM 910 C CA . GLU A 1 117 ? -14.455 -8.723 19.965 1.00 57.50 117 GLU A CA 1
ATOM 911 C C . GLU A 1 117 ? -14.320 -9.338 21.378 1.00 57.50 117 GLU A C 1
ATOM 913 O O . GLU A 1 117 ? -13.360 -9.019 22.082 1.00 57.50 117 GLU A O 1
ATOM 918 N N . PRO A 1 118 ? -15.260 -10.193 21.833 1.00 51.59 118 PRO A N 1
ATOM 919 C CA . PRO A 1 118 ? -15.091 -10.939 23.079 1.00 51.59 118 PRO A CA 1
ATOM 920 C C . PRO A 1 118 ? -13.963 -11.977 22.939 1.00 51.59 118 PRO A C 1
ATOM 922 O O . PRO A 1 118 ? -13.858 -12.617 21.891 1.00 51.59 118 PRO A O 1
ATOM 925 N N . GLU A 1 119 ? -13.143 -12.112 23.992 1.00 47.31 119 GLU A N 1
ATOM 926 C CA . GLU A 1 119 ? -12.053 -13.105 24.114 1.00 47.31 119 GLU A CA 1
ATOM 927 C C . GLU A 1 119 ? -12.504 -14.557 23.886 1.00 47.31 119 GLU A C 1
ATOM 929 O O . GLU A 1 119 ? -13.611 -14.931 24.350 1.00 47.31 119 GLU A O 1
#

Organism: NCBI:txid656916

Foldseek 3Di:
DQQQDDDDDDDPDDDDDDDDDDDDLVRLLVNLVNVLCCVVDPPPDPDDDDLVSLQRSLVCLQCSVVPDDLVSLVSNLVSLCSPPVDDPDPDDDPSNVSSNVSSVVSNVVNCVVCVPDDD